Protein AF-A0A9P6RWZ0-F1 (afdb_monomer)

Sequence (173 aa):
MSHTHNDKNNHHRHNIRSRPPAPFVRKVEEDRGLLEALTVGLTNSTYDCMVCWDVIRPSHKIWNCQVCWAAFHIGCLSTWAIKSSEETSTQTSGWRCPGCQNTQVSLPSEYRCFCGKASNPDYNRYFTPHSCGELCGRKRECPHPSLVIRAHAHPVEVSGRFNIVTAGAILSS

Nearest PDB structures (foldseek):
  7zw0-assembly1_sh  TM=8.252E-01  e=9.290E-09  Saccharomyces cerevisiae W303
  6mlc-assembly1_B  TM=7.221E-01  e=1.670E-01  Homo sapiens

Radius of gyration: 24.63 Å; Cα contacts (8 Å, |Δi|>4): 204; chains: 1; bounding box: 69×79×39 Å

Secondary structure (DSSP, 8-state):
------------------PPPPP----HHHHHHHHHHHHHHHHTT--B-TTT--B--TTS-EEE-TTT--EEEHHHHHHHHHHHHHH--S----EE-TTT--EESS-----B-TTSSSBSPPP-TTS-TT---SBP-PPPSSSS-----BSS--PPP----------------

Mean predicted aligned error: 16.08 Å

Foldseek 3Di:
DDDDDDDDDDDPDDPPPPDDPDPPPDDPVVLVVLLVCLQCCALVQNQAAPQPRHTDHLPAQWDADLARRDIHGLVSQLVQWVVQQVVPPDPPQFGADPPPGDTDNDRRDWRAALLNPDTPADDDSVGRRSHNQAFRPPDAPDPDPDPGDGDRNDRHDDPDDDDPPDDDDDDDD

Structure (mmCIF, N/CA/C/O b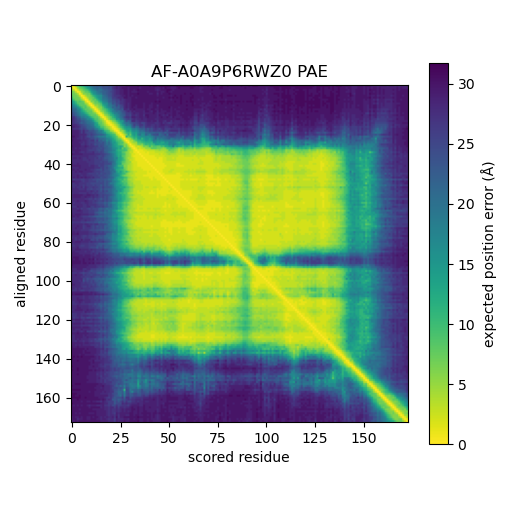ackbone):
data_AF-A0A9P6RWZ0-F1
#
_entry.id   AF-A0A9P6RWZ0-F1
#
loop_
_atom_site.group_PDB
_atom_site.id
_atom_site.type_symbol
_atom_site.label_atom_id
_atom_site.label_alt_id
_atom_site.label_comp_id
_atom_site.label_asym_id
_atom_site.label_entity_id
_atom_site.label_seq_id
_atom_site.pdbx_PDB_ins_code
_atom_site.Cartn_x
_atom_site.Cartn_y
_atom_site.Cartn_z
_atom_site.occupancy
_atom_site.B_iso_or_equiv
_atom_site.auth_seq_id
_atom_site.auth_comp_id
_atom_site.auth_asym_id
_atom_site.auth_atom_id
_atom_site.pdbx_PDB_model_num
ATOM 1 N N . MET A 1 1 ? -47.329 62.684 13.031 1.00 41.22 1 MET A N 1
ATOM 2 C CA . MET A 1 1 ? -46.855 62.419 11.657 1.00 41.22 1 MET A CA 1
ATOM 3 C C . MET A 1 1 ? -46.218 61.036 11.671 1.00 41.22 1 MET A C 1
ATOM 5 O O . MET A 1 1 ? -45.077 60.912 12.073 1.00 41.22 1 MET A O 1
ATOM 9 N N . SER A 1 2 ? -47.029 59.982 11.696 1.00 36.53 2 SER A N 1
ATOM 10 C CA . SER A 1 2 ? -47.632 59.310 10.528 1.00 36.53 2 SER A CA 1
ATOM 11 C C . SER A 1 2 ? -46.676 58.272 9.938 1.00 36.53 2 S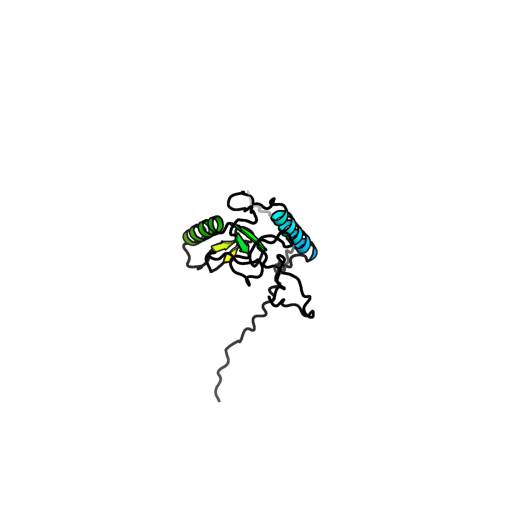ER A C 1
ATOM 13 O O . SER A 1 2 ? -45.615 58.610 9.429 1.00 36.53 2 SER A O 1
ATOM 15 N N . HIS A 1 3 ? -47.103 57.016 10.068 1.00 41.72 3 HIS A N 1
ATOM 16 C CA . HIS A 1 3 ? -46.541 55.782 9.527 1.00 41.72 3 HIS A CA 1
ATOM 17 C C . HIS A 1 3 ? -46.138 55.873 8.050 1.00 41.72 3 HIS A C 1
ATOM 19 O O . HIS A 1 3 ? -46.831 56.542 7.295 1.00 41.72 3 HIS A O 1
ATOM 25 N N . THR A 1 4 ? -45.151 55.065 7.639 1.00 41.34 4 THR A N 1
ATOM 26 C CA . THR A 1 4 ? -45.368 53.970 6.666 1.00 41.34 4 THR A CA 1
ATOM 27 C C . THR A 1 4 ? -44.162 53.027 6.611 1.00 41.34 4 THR A C 1
ATOM 29 O O . THR A 1 4 ? -43.051 53.442 6.291 1.00 41.34 4 THR A O 1
ATOM 32 N N . HIS A 1 5 ? -44.420 51.743 6.875 1.00 47.75 5 HIS A N 1
ATOM 33 C CA . HIS A 1 5 ? -43.673 50.621 6.306 1.00 47.75 5 HIS A CA 1
ATOM 34 C C . HIS A 1 5 ? -43.702 50.695 4.776 1.00 47.75 5 HIS A C 1
ATOM 36 O O . HIS A 1 5 ? -44.745 51.041 4.222 1.00 47.75 5 HIS A O 1
ATOM 42 N N . ASN A 1 6 ? -42.633 50.258 4.104 1.00 38.38 6 ASN A N 1
ATOM 43 C CA . ASN A 1 6 ? -42.817 49.357 2.969 1.00 38.38 6 ASN A CA 1
ATOM 44 C C . ASN A 1 6 ? -41.537 48.576 2.650 1.00 38.38 6 ASN A C 1
ATOM 46 O O . ASN A 1 6 ? -40.516 49.134 2.245 1.00 38.38 6 ASN A O 1
ATOM 50 N N . ASP A 1 7 ? -41.665 47.269 2.832 1.00 46.94 7 ASP A N 1
ATOM 51 C CA . ASP A 1 7 ? -40.943 46.189 2.180 1.00 46.94 7 ASP A CA 1
ATOM 52 C C . ASP A 1 7 ? -40.703 46.448 0.692 1.00 46.94 7 ASP A C 1
ATOM 54 O O . ASP A 1 7 ? -41.595 46.984 0.045 1.00 46.94 7 ASP A O 1
ATOM 58 N N . LYS A 1 8 ? -39.576 45.960 0.141 1.00 43.69 8 LYS A N 1
ATOM 59 C CA . LYS A 1 8 ? -39.555 45.012 -1.001 1.00 43.69 8 LYS A CA 1
ATOM 60 C C . LYS A 1 8 ? -38.263 44.199 -0.974 1.00 43.69 8 LYS A C 1
ATOM 62 O O . LYS A 1 8 ? -37.285 44.494 -1.655 1.00 43.69 8 LYS A O 1
ATOM 67 N N . ASN A 1 9 ? -38.300 43.145 -0.170 1.00 40.28 9 ASN A N 1
ATOM 68 C CA . ASN A 1 9 ? -37.380 42.028 -0.257 1.00 40.28 9 ASN A CA 1
ATOM 69 C C . ASN A 1 9 ? -37.652 41.264 -1.568 1.00 40.28 9 ASN A C 1
ATOM 71 O O . ASN A 1 9 ? -38.740 40.717 -1.738 1.00 40.28 9 ASN A O 1
ATOM 75 N N . ASN A 1 10 ? -36.698 41.240 -2.501 1.00 44.41 10 ASN A N 1
ATOM 76 C CA . ASN A 1 10 ? -36.796 40.438 -3.722 1.00 44.41 10 ASN A CA 1
ATOM 77 C C . ASN A 1 10 ? -35.702 39.366 -3.726 1.00 44.41 10 ASN A C 1
ATOM 79 O O . ASN A 1 10 ? -34.706 39.454 -4.443 1.00 44.41 10 ASN A O 1
ATOM 83 N N . HIS A 1 11 ? -35.878 38.346 -2.889 1.00 47.88 11 HIS A N 1
ATOM 84 C CA . HIS A 1 11 ? -35.108 37.115 -3.001 1.00 47.88 11 HIS A CA 1
ATOM 85 C C . HIS A 1 11 ? -35.669 36.281 -4.155 1.00 47.88 11 HIS A C 1
ATOM 87 O O . HIS A 1 11 ? -36.690 35.603 -4.023 1.00 47.88 11 HIS A O 1
ATOM 93 N N . HIS A 1 12 ? -34.975 36.304 -5.294 1.00 45.25 12 HIS A N 1
ATOM 94 C CA . HIS A 1 12 ? -35.159 35.308 -6.342 1.00 45.25 12 HIS A CA 1
ATOM 95 C C . HIS A 1 12 ? -34.814 33.919 -5.794 1.00 45.25 12 HIS A C 1
ATOM 97 O O . HIS A 1 12 ? -33.658 33.517 -5.667 1.00 45.25 12 HIS A O 1
ATOM 103 N N . ARG A 1 13 ? -35.867 33.189 -5.428 1.00 41.94 13 ARG A N 1
ATOM 104 C CA . ARG A 1 13 ? -35.830 31.815 -4.940 1.00 41.94 13 ARG A CA 1
ATOM 105 C C . ARG A 1 13 ? -35.484 30.880 -6.100 1.00 41.94 13 ARG A C 1
ATOM 107 O O . ARG A 1 13 ? -36.371 30.356 -6.770 1.00 41.94 13 ARG A O 1
ATOM 114 N N . HIS A 1 14 ? -34.192 30.657 -6.334 1.00 49.00 14 HIS A N 1
ATOM 115 C CA . HIS A 1 14 ? -33.757 29.536 -7.159 1.00 49.00 14 HIS A CA 1
ATOM 116 C C . HIS A 1 14 ? -34.149 28.232 -6.461 1.00 49.00 14 HIS A C 1
ATOM 118 O O . HIS A 1 14 ? -33.744 27.940 -5.337 1.00 49.00 14 HIS A O 1
ATOM 124 N N . ASN A 1 15 ? -35.006 27.472 -7.136 1.00 52.47 15 ASN A N 1
ATOM 125 C CA . ASN A 1 15 ? -35.505 26.175 -6.710 1.00 52.47 15 ASN A CA 1
ATOM 126 C C . ASN A 1 15 ? -34.361 25.148 -6.768 1.00 52.47 15 ASN A C 1
ATOM 128 O O . ASN A 1 15 ? -34.197 24.444 -7.764 1.00 52.47 15 ASN A O 1
ATOM 132 N N . ILE A 1 16 ? -33.542 25.093 -5.714 1.00 52.97 16 ILE A N 1
ATOM 133 C CA . ILE A 1 16 ? -32.554 24.034 -5.499 1.00 52.97 16 ILE A CA 1
ATOM 134 C C . ILE A 1 16 ? -33.350 22.767 -5.165 1.00 52.97 16 ILE A C 1
ATOM 136 O O . ILE A 1 16 ? -33.623 22.462 -4.006 1.00 52.97 16 ILE A O 1
ATOM 140 N N . ARG A 1 17 ? -33.768 22.029 -6.197 1.00 50.38 17 ARG A N 1
ATOM 141 C CA . ARG A 1 17 ? -34.128 20.620 -6.025 1.00 50.38 17 ARG A CA 1
ATOM 142 C C . ARG A 1 17 ? -32.850 19.919 -5.579 1.00 50.38 17 ARG A C 1
ATOM 144 O O . ARG A 1 17 ? -31.930 19.754 -6.378 1.00 50.38 17 ARG A O 1
ATOM 151 N N . SER A 1 18 ? -32.775 19.579 -4.297 1.00 48.72 18 SER A N 1
ATOM 152 C CA . SER A 1 18 ? -31.697 18.806 -3.690 1.00 48.72 18 SER A CA 1
ATOM 153 C C . SER A 1 18 ? -31.600 17.463 -4.407 1.00 48.72 18 SER A C 1
ATOM 155 O O . SER A 1 18 ? -32.335 16.517 -4.132 1.00 48.72 18 SER A O 1
ATOM 157 N N . ARG A 1 19 ? -30.706 17.411 -5.396 1.00 46.31 19 ARG A N 1
ATOM 158 C CA . ARG A 1 19 ? -30.307 16.175 -6.056 1.00 46.31 19 ARG A CA 1
ATOM 159 C C . ARG A 1 19 ? -29.741 15.259 -4.963 1.00 46.31 19 ARG A C 1
ATOM 161 O O . ARG A 1 19 ? -28.861 15.713 -4.229 1.00 46.31 19 ARG A O 1
ATOM 168 N N . PRO A 1 20 ? -30.227 14.015 -4.817 1.00 51.25 20 PRO A N 1
ATOM 169 C CA . PRO A 1 20 ? -29.604 13.074 -3.897 1.00 51.25 20 PRO A CA 1
ATOM 170 C C . PRO A 1 20 ? -28.122 12.925 -4.277 1.00 51.25 20 PRO A C 1
ATOM 172 O O . PRO A 1 20 ? -27.806 12.980 -5.473 1.00 51.25 20 PRO A O 1
ATOM 175 N N . PRO A 1 21 ? -27.205 12.797 -3.299 1.00 42.31 21 PRO A N 1
ATOM 176 C CA . PRO A 1 21 ? -25.785 12.678 -3.588 1.00 42.31 21 PRO A CA 1
ATOM 177 C C . PRO A 1 21 ? -25.602 11.469 -4.501 1.00 42.31 21 PRO A C 1
ATOM 179 O O . PRO A 1 21 ? -26.001 10.355 -4.160 1.00 42.31 21 PRO A O 1
ATOM 182 N N . ALA A 1 22 ? -25.075 11.708 -5.703 1.00 47.16 22 ALA A N 1
ATOM 183 C CA . ALA A 1 22 ? -24.757 10.621 -6.610 1.00 47.16 22 ALA A CA 1
ATOM 184 C C . ALA A 1 22 ? -23.800 9.665 -5.873 1.00 47.16 22 ALA A C 1
ATOM 186 O O . ALA A 1 22 ? -22.884 10.150 -5.200 1.00 47.16 22 ALA A O 1
ATOM 187 N N . PRO A 1 23 ? -23.988 8.337 -5.974 1.00 48.66 23 PRO A N 1
ATOM 188 C CA . PRO A 1 23 ? -22.990 7.392 -5.495 1.00 48.66 23 PRO A CA 1
ATOM 189 C C . PRO A 1 23 ? -21.640 7.784 -6.095 1.00 48.66 23 PRO A C 1
ATOM 191 O O . PRO A 1 23 ? -21.586 8.189 -7.258 1.00 48.66 23 PRO A O 1
ATOM 194 N N . PHE A 1 24 ? -20.569 7.706 -5.308 1.00 49.19 24 PHE A N 1
ATOM 195 C CA . PHE A 1 24 ? -19.207 8.007 -5.745 1.00 49.19 24 PHE A CA 1
ATOM 196 C C . PHE A 1 24 ? -18.748 6.952 -6.766 1.00 49.19 24 PHE A C 1
ATOM 198 O O . PHE A 1 24 ? -17.991 6.036 -6.453 1.00 49.19 24 PHE A O 1
ATOM 205 N N . VAL A 1 25 ? -19.275 7.034 -7.986 1.00 48.09 25 VAL A N 1
ATOM 206 C CA . VAL A 1 25 ? -18.834 6.245 -9.131 1.00 48.09 25 VAL A CA 1
ATOM 207 C C . VAL A 1 25 ? -17.556 6.917 -9.615 1.00 48.09 25 VAL A C 1
ATOM 209 O O . VAL A 1 25 ? -17.607 7.916 -10.334 1.00 48.09 25 VAL A O 1
ATOM 212 N N . ARG A 1 26 ? -16.404 6.419 -9.152 1.00 54.53 26 ARG A N 1
ATOM 213 C CA . ARG A 1 26 ? -15.110 6.793 -9.734 1.00 54.53 26 ARG A CA 1
ATOM 214 C C . ARG A 1 26 ? -15.120 6.401 -11.209 1.00 54.53 26 ARG A C 1
ATOM 216 O O . ARG A 1 26 ? -15.621 5.333 -11.563 1.00 54.53 26 ARG A O 1
ATOM 223 N N . LYS A 1 27 ? -14.642 7.290 -12.079 1.00 44.53 27 LYS A N 1
ATOM 224 C CA . LYS A 1 27 ? -14.591 7.021 -13.518 1.00 44.53 27 LYS A CA 1
ATOM 225 C C . LYS A 1 27 ? -13.514 5.972 -13.794 1.00 44.53 27 LYS A C 1
ATOM 227 O O . LYS A 1 27 ? -12.380 6.107 -13.349 1.00 44.53 27 LYS A O 1
ATOM 232 N N . VAL A 1 28 ? -13.867 4.964 -14.587 1.00 51.03 28 VAL A N 1
ATOM 233 C CA . VAL A 1 28 ? -13.015 3.810 -14.933 1.00 51.03 28 VAL A CA 1
ATOM 234 C C . VAL A 1 28 ? -11.677 4.223 -15.574 1.00 51.03 28 VAL A C 1
ATOM 236 O O . VAL A 1 28 ? -10.667 3.547 -15.389 1.00 51.03 28 VAL A O 1
ATOM 239 N N . GLU A 1 29 ? -11.628 5.346 -16.296 1.00 51.38 29 GLU A N 1
ATOM 240 C CA . GLU A 1 29 ? -10.391 5.845 -16.916 1.00 51.38 29 GLU A CA 1
ATOM 241 C C . GLU A 1 29 ? -9.397 6.460 -15.914 1.00 51.38 29 GLU A C 1
ATOM 243 O O . GLU A 1 29 ? -8.187 6.352 -16.121 1.00 51.38 29 GLU A O 1
ATOM 248 N N . GLU A 1 30 ? -9.875 7.048 -14.812 1.00 56.72 30 GLU A N 1
ATOM 249 C CA . GLU A 1 30 ? -9.025 7.656 -13.772 1.00 56.72 30 GLU A CA 1
ATOM 250 C C . GLU A 1 30 ? -8.318 6.581 -12.928 1.00 56.72 30 GLU A C 1
ATOM 252 O O . GLU A 1 30 ? -7.140 6.720 -12.587 1.00 56.72 30 GLU A O 1
ATOM 257 N N . ASP A 1 31 ? -8.991 5.455 -12.675 1.00 57.16 31 ASP A N 1
ATOM 258 C CA . ASP A 1 31 ? -8.440 4.336 -11.900 1.00 57.16 31 ASP A CA 1
ATOM 259 C C . ASP A 1 31 ? -7.285 3.620 -12.628 1.00 57.16 31 ASP A C 1
ATOM 261 O O . ASP A 1 31 ? -6.353 3.122 -11.987 1.00 57.16 31 ASP A O 1
ATOM 265 N N . ARG A 1 32 ? -7.295 3.603 -13.972 1.00 65.00 32 ARG A N 1
ATOM 266 C CA . ARG A 1 32 ? -6.199 3.033 -14.779 1.00 65.00 32 ARG A CA 1
ATOM 267 C C . ARG A 1 32 ? -4.918 3.858 -14.643 1.00 65.00 32 ARG A C 1
ATOM 269 O O . ARG A 1 32 ? -3.842 3.281 -14.495 1.00 65.00 32 ARG A O 1
ATOM 276 N N . GLY A 1 33 ? -5.046 5.186 -14.629 1.00 77.31 33 GLY A N 1
ATOM 277 C CA . GLY A 1 33 ? -3.920 6.096 -14.411 1.00 77.31 33 GLY A CA 1
ATOM 278 C C . GLY A 1 33 ? -3.349 5.988 -12.998 1.00 77.31 33 GLY A C 1
ATOM 279 O O . GLY A 1 33 ? -2.132 5.953 -12.824 1.00 77.31 33 GLY A O 1
ATOM 280 N N . LEU A 1 34 ? -4.216 5.849 -11.989 1.00 77.38 34 LEU A N 1
ATOM 281 C CA . LEU A 1 34 ? -3.786 5.665 -10.601 1.00 77.38 34 LEU A CA 1
ATOM 282 C C . LEU A 1 34 ? -2.975 4.374 -10.416 1.00 77.38 34 LEU A C 1
ATOM 284 O O . LEU A 1 34 ? -1.943 4.372 -9.740 1.00 77.38 34 LEU A O 1
ATOM 288 N N . LEU A 1 35 ? -3.428 3.277 -11.023 1.00 77.62 35 LEU A N 1
ATOM 289 C CA . LEU A 1 35 ? -2.726 2.001 -10.942 1.00 77.62 35 LEU A CA 1
ATOM 290 C C . LEU A 1 35 ? -1.360 2.045 -11.639 1.00 77.62 35 LEU A C 1
ATOM 292 O O . LEU A 1 35 ? -0.365 1.534 -11.112 1.00 77.62 35 LEU A O 1
ATOM 296 N N . GLU A 1 36 ? -1.313 2.634 -12.829 1.00 83.38 36 GLU A N 1
ATOM 297 C CA . GLU A 1 36 ? -0.069 2.792 -13.572 1.00 83.38 36 GLU A CA 1
ATOM 298 C C . GLU A 1 36 ? 0.933 3.633 -12.774 1.00 83.38 36 GLU A C 1
ATOM 300 O O . GLU A 1 36 ? 2.067 3.198 -12.575 1.00 83.38 36 GLU A O 1
ATOM 305 N N . ALA A 1 37 ? 0.488 4.752 -12.195 1.00 86.50 37 ALA A N 1
ATOM 306 C CA . ALA A 1 37 ? 1.317 5.600 -11.342 1.00 86.50 37 ALA A CA 1
ATOM 307 C C . ALA A 1 37 ? 1.862 4.853 -10.113 1.00 86.50 37 ALA A C 1
ATOM 309 O O . ALA A 1 37 ? 3.051 4.954 -9.809 1.00 86.50 37 ALA A O 1
ATOM 310 N N . LEU A 1 38 ? 1.029 4.059 -9.430 1.00 88.56 38 LEU A N 1
ATOM 311 C CA . LEU A 1 38 ? 1.468 3.239 -8.297 1.00 88.56 38 LEU A CA 1
ATOM 312 C C . LEU A 1 38 ? 2.505 2.194 -8.731 1.00 88.56 38 LEU A C 1
ATOM 314 O O . LEU A 1 38 ? 3.539 2.028 -8.087 1.00 88.56 38 LEU A O 1
ATOM 318 N N . THR A 1 39 ? 2.240 1.496 -9.835 1.00 88.44 39 THR A N 1
ATOM 319 C CA . THR A 1 39 ? 3.103 0.419 -10.335 1.00 88.44 39 THR A CA 1
ATOM 320 C C . THR A 1 39 ? 4.460 0.953 -10.773 1.00 88.44 39 THR A C 1
ATOM 322 O O . THR A 1 39 ? 5.494 0.424 -10.357 1.00 88.44 39 THR A O 1
ATOM 325 N N . VAL A 1 40 ? 4.462 2.010 -11.587 1.00 89.94 40 VAL A N 1
ATOM 326 C CA . VAL A 1 40 ? 5.677 2.680 -12.062 1.00 89.94 40 VAL A CA 1
ATOM 327 C C . VAL A 1 40 ? 6.428 3.288 -10.884 1.00 89.94 40 VAL A C 1
ATOM 329 O O . VAL A 1 40 ? 7.632 3.074 -10.764 1.00 89.94 40 VAL A O 1
ATOM 332 N N . GLY A 1 41 ? 5.725 3.964 -9.973 1.00 92.06 41 GLY A N 1
ATOM 333 C CA . GLY A 1 41 ? 6.331 4.598 -8.808 1.00 92.06 41 GLY A CA 1
ATOM 334 C C . GLY A 1 41 ? 7.033 3.604 -7.885 1.00 92.06 41 GLY A C 1
ATOM 335 O O . GLY A 1 41 ? 8.169 3.835 -7.479 1.00 92.06 41 GLY A O 1
ATOM 336 N N . LEU A 1 42 ? 6.408 2.464 -7.588 1.00 92.81 42 LEU A N 1
ATOM 337 C CA . LEU A 1 42 ? 7.037 1.428 -6.764 1.00 92.81 42 LEU A CA 1
ATOM 338 C C . LEU A 1 42 ? 8.208 0.760 -7.490 1.00 92.81 42 LEU A C 1
ATOM 340 O O . LEU A 1 42 ? 9.265 0.561 -6.895 1.00 92.81 42 LEU A O 1
ATOM 344 N N . THR A 1 43 ? 8.045 0.446 -8.777 1.00 91.25 43 THR A N 1
ATOM 345 C CA . THR A 1 43 ? 9.092 -0.209 -9.583 1.00 91.25 43 THR A CA 1
ATOM 346 C C . THR A 1 43 ? 10.333 0.673 -9.708 1.00 91.25 43 THR A C 1
ATOM 348 O O . THR A 1 43 ? 11.451 0.192 -9.536 1.00 91.25 43 THR A O 1
ATOM 351 N N . ASN A 1 44 ? 10.139 1.975 -9.917 1.00 93.00 44 ASN A N 1
ATOM 352 C CA . ASN A 1 44 ? 11.223 2.944 -10.055 1.00 93.00 44 ASN A CA 1
ATOM 353 C C . ASN A 1 44 ? 11.704 3.511 -8.712 1.00 93.00 44 ASN A C 1
ATOM 355 O O . ASN A 1 44 ? 12.628 4.318 -8.697 1.00 93.00 44 ASN A O 1
ATOM 359 N N . SER A 1 45 ? 11.112 3.090 -7.586 1.00 93.19 45 SER A N 1
ATOM 360 C CA . SER A 1 45 ? 11.396 3.649 -6.256 1.00 93.19 45 SER A CA 1
ATOM 361 C C . SER A 1 45 ? 11.243 5.179 -6.212 1.00 93.19 45 SER A C 1
ATOM 363 O O . SER A 1 45 ? 12.108 5.885 -5.703 1.00 93.19 45 SER A O 1
ATOM 365 N N . THR A 1 46 ? 10.141 5.688 -6.760 1.00 95.19 46 THR A N 1
ATOM 366 C CA . THR A 1 46 ? 9.737 7.106 -6.721 1.00 95.19 46 THR A CA 1
ATOM 367 C C . THR A 1 46 ? 8.384 7.304 -6.032 1.00 95.19 46 THR A C 1
ATOM 369 O O . THR A 1 46 ? 7.790 8.372 -6.133 1.00 95.19 46 THR A O 1
ATOM 372 N N . TYR A 1 47 ? 7.836 6.252 -5.418 1.00 95.56 47 TYR A N 1
ATOM 373 C CA . TYR A 1 47 ? 6.577 6.317 -4.686 1.00 95.56 47 TYR A CA 1
ATOM 374 C C . TYR A 1 47 ? 6.838 6.640 -3.215 1.00 95.56 47 TYR A C 1
ATOM 376 O O . TYR A 1 47 ? 7.512 5.868 -2.529 1.00 95.56 47 TYR A O 1
ATOM 384 N N . ASP A 1 48 ? 6.249 7.729 -2.728 1.00 96.19 48 ASP A N 1
ATOM 385 C CA . ASP A 1 48 ? 6.455 8.210 -1.364 1.00 96.19 48 ASP A CA 1
ATOM 386 C C . ASP A 1 48 ? 5.344 7.756 -0.417 1.00 96.19 48 ASP A C 1
ATOM 388 O O . ASP A 1 48 ? 4.147 7.799 -0.721 1.00 96.19 48 ASP A O 1
ATOM 392 N N . CYS A 1 49 ? 5.741 7.348 0.785 1.00 96.31 49 CYS A N 1
ATOM 393 C CA . CYS A 1 49 ? 4.810 7.116 1.877 1.00 96.31 49 CYS A CA 1
ATOM 394 C C . CYS A 1 49 ? 4.276 8.463 2.373 1.00 96.31 49 CYS A C 1
ATOM 396 O O . CYS A 1 49 ? 5.014 9.231 2.977 1.00 96.31 49 CYS A O 1
ATOM 398 N N . MET A 1 50 ? 2.980 8.737 2.213 1.00 94.50 50 MET A N 1
ATOM 399 C CA . MET A 1 50 ? 2.409 10.047 2.581 1.00 94.50 50 MET A CA 1
ATOM 400 C C . MET A 1 50 ? 2.448 10.377 4.086 1.00 94.50 50 MET A C 1
ATOM 402 O O . MET A 1 50 ? 2.102 11.483 4.484 1.00 94.50 50 MET A O 1
ATOM 406 N N . VAL A 1 51 ? 2.809 9.405 4.930 1.00 95.19 51 VAL A N 1
ATOM 407 C CA . VAL A 1 51 ? 2.919 9.596 6.382 1.00 95.19 51 VAL A CA 1
ATOM 408 C C . VAL A 1 51 ? 4.293 10.149 6.767 1.00 95.19 51 VAL A C 1
ATOM 410 O O . VAL A 1 51 ? 4.367 11.022 7.625 1.00 95.19 51 VAL A O 1
ATOM 413 N N . CYS A 1 52 ? 5.375 9.651 6.158 1.00 96.50 52 CYS A N 1
ATOM 414 C CA . CYS A 1 52 ? 6.745 10.081 6.472 1.00 96.50 52 CYS A CA 1
ATOM 415 C C . CYS A 1 52 ? 7.449 10.827 5.334 1.00 96.50 52 CYS A C 1
ATOM 417 O O . CYS A 1 52 ? 8.534 11.345 5.553 1.00 96.50 52 CYS A O 1
ATOM 419 N N . TRP A 1 53 ? 6.838 10.896 4.151 1.00 95.25 53 TRP A N 1
ATOM 420 C CA . TRP A 1 53 ? 7.398 11.481 2.928 1.00 95.25 53 TRP A CA 1
ATOM 421 C C . TRP A 1 53 ? 8.691 10.817 2.434 1.00 95.25 53 TRP A C 1
ATOM 423 O O . TRP A 1 53 ? 9.385 11.376 1.593 1.00 95.25 53 TRP A O 1
ATOM 433 N N . ASP A 1 54 ? 8.989 9.605 2.911 1.00 97.38 54 ASP A N 1
ATOM 434 C CA . ASP A 1 54 ? 10.098 8.795 2.413 1.00 97.38 54 ASP A CA 1
ATOM 435 C C . ASP A 1 54 ? 9.646 7.814 1.331 1.00 97.38 54 ASP A C 1
ATOM 437 O O . ASP A 1 54 ? 8.555 7.230 1.389 1.00 97.38 54 ASP A O 1
ATOM 441 N N . VAL A 1 55 ? 10.566 7.534 0.410 1.00 96.94 55 VAL A N 1
ATOM 442 C CA . VAL A 1 55 ? 10.390 6.554 -0.661 1.00 96.94 55 VAL A CA 1
ATOM 443 C C . VAL A 1 55 ? 10.129 5.150 -0.102 1.00 96.94 55 VAL A C 1
ATOM 445 O O . VAL A 1 55 ? 10.860 4.615 0.746 1.00 96.94 55 VAL A O 1
ATOM 448 N N . ILE A 1 56 ? 9.122 4.488 -0.659 1.00 96.31 56 ILE A N 1
ATOM 449 C CA . ILE A 1 56 ? 8.871 3.063 -0.465 1.00 96.31 56 ILE A CA 1
ATOM 450 C C . ILE A 1 56 ? 9.756 2.261 -1.422 1.00 96.31 56 ILE A C 1
ATOM 452 O O . ILE A 1 56 ? 9.615 2.330 -2.640 1.00 96.31 56 ILE A O 1
ATOM 456 N N . ARG A 1 57 ? 10.677 1.478 -0.854 1.00 95.50 57 ARG A N 1
ATOM 457 C CA . ARG A 1 57 ? 11.620 0.627 -1.587 1.00 95.50 57 ARG A CA 1
ATOM 458 C C . ARG A 1 57 ? 11.181 -0.838 -1.540 1.00 95.50 57 ARG A C 1
ATOM 460 O O . ARG A 1 57 ? 10.552 -1.234 -0.559 1.00 95.50 57 ARG A O 1
ATOM 467 N N . PRO A 1 58 ? 11.620 -1.681 -2.493 1.00 94.00 58 PRO A N 1
ATOM 468 C CA . PRO A 1 58 ? 11.300 -3.111 -2.493 1.00 94.00 58 PRO A CA 1
ATOM 469 C C . PRO A 1 58 ? 11.683 -3.868 -1.211 1.00 94.00 58 PRO A C 1
ATOM 471 O O . PRO A 1 58 ? 11.039 -4.853 -0.866 1.00 94.00 58 PRO A O 1
ATOM 474 N N . SER A 1 59 ? 12.712 -3.407 -0.492 1.00 93.62 59 SER A N 1
ATOM 475 C CA . SER A 1 59 ? 13.161 -3.991 0.779 1.00 93.62 59 SER A CA 1
ATOM 476 C C . SER A 1 59 ? 12.268 -3.645 1.975 1.00 93.62 59 SER A C 1
ATOM 478 O O . SER A 1 59 ? 12.385 -4.269 3.030 1.00 93.62 59 SER A O 1
ATOM 480 N N . HIS A 1 60 ? 11.395 -2.644 1.853 1.00 95.75 60 HIS A N 1
ATOM 481 C CA . HIS A 1 60 ? 10.544 -2.205 2.950 1.00 95.75 60 HIS A CA 1
ATOM 482 C C . HIS A 1 60 ? 9.337 -3.126 3.129 1.00 95.75 60 HIS A C 1
ATOM 484 O O . HIS A 1 60 ? 8.738 -3.618 2.173 1.00 95.75 60 HIS A O 1
ATOM 490 N N . LYS A 1 61 ? 8.923 -3.296 4.386 1.00 95.69 61 LYS A N 1
ATOM 491 C CA . LYS A 1 61 ? 7.631 -3.897 4.710 1.00 95.69 61 LYS A CA 1
ATOM 492 C C . LYS A 1 61 ? 6.549 -2.837 4.596 1.00 95.69 61 LYS A C 1
ATOM 494 O O . LYS A 1 61 ? 6.625 -1.798 5.261 1.00 95.69 61 LYS A O 1
ATOM 499 N N . ILE A 1 62 ? 5.538 -3.119 3.786 1.00 96.00 62 ILE A N 1
ATOM 500 C CA . ILE A 1 62 ? 4.458 -2.174 3.522 1.00 96.00 62 ILE A CA 1
ATOM 501 C C . ILE A 1 62 ? 3.103 -2.727 3.933 1.00 96.00 62 ILE A C 1
ATOM 503 O O . ILE A 1 62 ? 2.885 -3.935 3.996 1.00 96.00 62 ILE A O 1
ATOM 507 N N . TRP A 1 63 ? 2.173 -1.820 4.163 1.00 95.19 63 TRP A N 1
ATOM 508 C CA . TRP A 1 63 ? 0.754 -2.110 4.148 1.00 95.19 63 TRP A CA 1
ATOM 509 C C . TRP A 1 63 ? 0.121 -1.366 2.977 1.00 95.19 63 TRP A C 1
ATOM 511 O O . TRP A 1 63 ? 0.539 -0.255 2.653 1.00 95.19 63 TRP A O 1
ATOM 521 N N . ASN A 1 64 ? -0.892 -1.960 2.349 1.00 92.19 64 ASN A N 1
ATOM 522 C CA . ASN A 1 64 ? -1.660 -1.313 1.292 1.00 92.19 64 ASN A CA 1
ATOM 523 C C . ASN A 1 64 ? -3.155 -1.285 1.613 1.00 92.19 64 ASN A C 1
ATOM 525 O O . ASN A 1 64 ? -3.732 -2.232 2.159 1.00 92.19 64 ASN A O 1
ATOM 529 N N . CYS A 1 65 ? -3.795 -0.176 1.251 1.00 90.19 65 CYS A N 1
ATOM 530 C CA . CYS A 1 65 ? -5.226 -0.030 1.448 1.00 90.19 65 CYS A CA 1
ATOM 531 C C . CYS A 1 65 ? -5.993 -0.893 0.447 1.00 90.19 65 CYS A C 1
ATOM 533 O O . CYS A 1 65 ? -5.813 -0.748 -0.756 1.00 90.19 65 CYS A O 1
ATOM 535 N N . GLN A 1 66 ? -6.928 -1.718 0.921 1.00 85.12 66 GLN A N 1
ATOM 536 C CA . GLN A 1 66 ? -7.769 -2.527 0.025 1.00 85.12 66 GLN A CA 1
ATOM 537 C C . GLN A 1 66 ? -8.822 -1.696 -0.735 1.00 85.12 66 GLN A C 1
ATOM 539 O O . GLN A 1 66 ? -9.446 -2.203 -1.661 1.00 85.12 66 GLN A O 1
ATOM 544 N N . VAL A 1 67 ? -9.023 -0.429 -0.347 1.00 85.31 67 VAL A N 1
ATOM 545 C CA . VAL A 1 67 ? -9.998 0.482 -0.970 1.00 85.31 67 VAL A CA 1
ATOM 546 C C . VAL A 1 67 ? -9.339 1.396 -2.002 1.00 85.31 67 VAL A C 1
ATOM 548 O O . VAL A 1 67 ? -9.855 1.532 -3.106 1.00 85.31 67 VAL A O 1
ATOM 551 N N . CYS A 1 68 ? -8.213 2.035 -1.663 1.00 86.50 68 CYS A N 1
ATOM 552 C CA . CYS A 1 68 ? -7.539 2.994 -2.550 1.00 86.50 68 CYS A CA 1
ATOM 553 C C . CYS A 1 68 ? -6.151 2.569 -3.035 1.00 86.50 68 CYS A C 1
ATOM 555 O O . CYS A 1 68 ? -5.517 3.337 -3.749 1.00 86.50 68 CYS A O 1
ATOM 557 N N . TRP A 1 69 ? -5.661 1.389 -2.647 1.00 87.62 69 TRP A N 1
ATOM 558 C CA . TRP A 1 69 ? -4.377 0.813 -3.081 1.00 87.62 69 TRP A CA 1
ATOM 559 C C . TRP A 1 69 ? -3.118 1.573 -2.669 1.00 87.62 69 TRP A C 1
ATOM 561 O O . TRP A 1 69 ? -2.020 1.068 -2.890 1.00 87.62 69 TRP A O 1
ATOM 571 N N . ALA A 1 70 ? -3.257 2.723 -2.003 1.00 91.31 70 ALA A N 1
ATOM 572 C CA . ALA A 1 70 ? -2.135 3.466 -1.449 1.00 91.31 70 ALA A CA 1
ATOM 573 C C . ALA A 1 70 ? -1.292 2.576 -0.525 1.00 91.31 70 ALA A C 1
ATOM 575 O O . ALA A 1 70 ? -1.841 1.825 0.292 1.00 91.31 70 ALA A O 1
ATOM 576 N N . ALA A 1 71 ? 0.027 2.669 -0.680 1.00 94.12 71 ALA A N 1
ATOM 577 C CA . ALA A 1 71 ? 1.008 1.905 0.073 1.00 94.12 71 ALA A CA 1
ATOM 578 C C . ALA A 1 71 ? 1.668 2.786 1.140 1.00 94.12 71 ALA A C 1
ATOM 580 O O . ALA A 1 71 ? 1.950 3.958 0.912 1.00 94.12 71 ALA A O 1
ATOM 581 N N . PHE A 1 72 ? 1.936 2.211 2.306 1.00 96.06 72 PHE A N 1
ATOM 582 C CA . PHE A 1 72 ? 2.586 2.884 3.430 1.00 96.06 72 PHE A CA 1
ATOM 583 C C . PHE A 1 72 ? 3.586 1.936 4.071 1.00 96.06 72 PHE A C 1
ATOM 585 O O . PHE A 1 72 ? 3.357 0.725 4.081 1.00 96.06 72 PHE A O 1
ATOM 592 N N . HIS A 1 73 ? 4.661 2.446 4.673 1.00 97.00 73 HIS A N 1
ATOM 593 C CA . HIS A 1 73 ? 5.474 1.601 5.549 1.00 97.00 73 HIS A CA 1
ATOM 594 C C . HIS A 1 73 ? 4.624 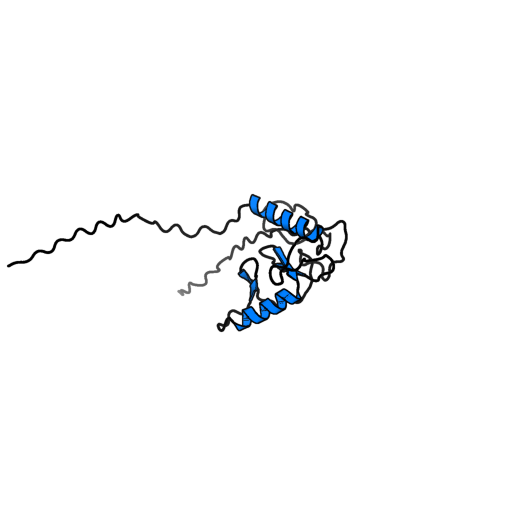1.122 6.724 1.00 97.00 73 HIS A C 1
ATOM 596 O O . HIS A 1 73 ? 3.869 1.902 7.313 1.00 97.00 73 HIS A O 1
ATOM 602 N N . ILE A 1 74 ? 4.782 -0.148 7.100 1.00 95.12 74 ILE A N 1
ATOM 603 C CA . ILE A 1 74 ? 4.021 -0.724 8.218 1.00 95.12 74 ILE A CA 1
ATOM 604 C C . ILE A 1 74 ? 4.213 0.094 9.497 1.00 95.12 74 ILE A C 1
ATOM 606 O O . ILE A 1 74 ? 3.233 0.439 10.143 1.00 95.12 74 ILE A O 1
ATOM 610 N N . GLY A 1 75 ? 5.449 0.478 9.836 1.00 95.38 75 GLY A N 1
ATOM 611 C CA . GLY A 1 75 ? 5.725 1.248 11.056 1.00 95.38 75 GLY A CA 1
ATOM 612 C C . GLY A 1 75 ? 5.021 2.610 11.093 1.00 95.38 75 GLY A C 1
ATOM 613 O O . GLY A 1 75 ? 4.429 2.980 12.111 1.00 95.38 75 GLY A O 1
ATOM 614 N N . CYS A 1 76 ? 5.028 3.329 9.967 1.00 95.88 76 CYS A N 1
ATOM 615 C CA . CYS A 1 76 ? 4.352 4.619 9.834 1.00 95.88 76 CYS A CA 1
ATOM 616 C C . CYS A 1 76 ? 2.847 4.468 10.041 1.00 95.88 76 CYS A C 1
ATOM 618 O O . CYS A 1 76 ? 2.236 5.215 10.807 1.00 95.88 76 CYS A O 1
ATOM 620 N N . LEU A 1 77 ? 2.257 3.466 9.391 1.00 94.81 77 LEU A N 1
ATOM 621 C CA . LEU A 1 77 ? 0.823 3.252 9.450 1.00 94.81 77 LEU A CA 1
ATOM 622 C C . LEU A 1 77 ? 0.357 2.718 10.808 1.00 94.81 77 LEU A C 1
ATOM 624 O O . LEU A 1 77 ? -0.703 3.121 11.272 1.00 94.81 77 LEU A O 1
ATOM 628 N N . SER A 1 78 ? 1.145 1.875 11.477 1.00 93.19 78 SER A N 1
ATOM 629 C CA . SER A 1 78 ? 0.853 1.426 12.845 1.00 93.19 78 SER A CA 1
ATOM 630 C C . SER A 1 78 ? 0.817 2.598 13.820 1.00 93.19 78 SER A C 1
ATOM 632 O O . SER A 1 78 ? -0.115 2.715 14.611 1.00 93.19 78 SER A O 1
ATOM 634 N N . THR A 1 79 ? 1.791 3.505 13.721 1.00 93.38 79 THR A N 1
ATOM 635 C CA . THR A 1 79 ? 1.852 4.705 14.571 1.00 93.38 79 THR A CA 1
ATOM 636 C C . THR A 1 79 ? 0.663 5.625 14.310 1.00 93.38 79 THR A C 1
ATOM 638 O O . THR A 1 79 ? 0.054 6.141 15.245 1.00 93.38 79 THR A O 1
ATOM 641 N N . TRP A 1 80 ? 0.313 5.807 13.035 1.00 93.06 80 TRP A N 1
ATOM 642 C CA . TRP A 1 80 ? -0.861 6.570 12.626 1.00 93.06 80 TRP A CA 1
ATOM 643 C C . TRP A 1 80 ? -2.156 5.972 13.183 1.00 93.06 80 TRP A C 1
ATOM 645 O O . TRP A 1 80 ? -2.968 6.684 13.768 1.00 93.06 80 TRP A O 1
ATOM 655 N N . ALA A 1 81 ? -2.338 4.662 13.014 1.00 91.25 81 ALA A N 1
ATOM 656 C CA . ALA A 1 81 ? -3.546 3.957 13.408 1.00 91.25 81 ALA A CA 1
ATOM 657 C C . ALA A 1 81 ? -3.814 4.066 14.916 1.00 91.25 81 ALA A C 1
ATOM 659 O O . ALA A 1 81 ? -4.942 4.357 15.307 1.00 91.25 81 ALA A O 1
ATOM 660 N N . ILE A 1 82 ? -2.773 3.904 15.741 1.00 89.44 82 ILE A N 1
ATOM 661 C CA . ILE A 1 82 ? -2.861 4.041 17.201 1.00 89.44 82 ILE A CA 1
ATOM 662 C C . ILE A 1 82 ? -3.301 5.463 17.574 1.00 89.44 82 ILE A C 1
ATOM 664 O O . ILE A 1 82 ? -4.356 5.634 18.184 1.00 89.44 82 ILE A O 1
ATOM 668 N N . LYS A 1 83 ? -2.578 6.488 17.103 1.00 88.88 83 LYS A N 1
ATOM 669 C CA . LYS A 1 83 ? -2.887 7.898 17.404 1.00 88.88 83 LYS A CA 1
ATOM 670 C C . LYS A 1 83 ? -4.291 8.307 16.951 1.00 88.88 83 LYS A C 1
ATOM 672 O O . LYS A 1 83 ? -5.025 8.942 17.698 1.00 88.88 83 LYS A O 1
ATOM 677 N N . SER A 1 84 ? -4.687 7.898 15.744 1.00 86.12 84 SER A N 1
ATOM 678 C CA . SER A 1 84 ? -6.013 8.199 15.190 1.00 86.12 84 SER A CA 1
ATOM 679 C C . SER A 1 84 ? -7.146 7.534 15.979 1.00 86.12 84 SER A C 1
ATOM 681 O O . SER A 1 84 ? -8.251 8.076 16.011 1.00 86.12 84 SER A O 1
ATOM 683 N N . SER A 1 85 ? -6.897 6.366 16.578 1.00 82.94 85 SER A N 1
ATOM 684 C CA . SER A 1 85 ? -7.896 5.661 17.387 1.00 82.94 85 SER A CA 1
ATOM 685 C C . SER A 1 85 ? -8.064 6.258 18.787 1.00 82.94 85 SER A C 1
ATOM 687 O O . SER A 1 85 ? -9.176 6.272 19.301 1.00 82.94 85 SER A O 1
ATOM 689 N N . GLU A 1 86 ? -6.996 6.804 19.375 1.00 78.81 86 GLU A N 1
ATOM 690 C CA . GLU A 1 86 ? -7.027 7.459 20.692 1.00 78.81 86 GLU A CA 1
ATOM 691 C C . GLU A 1 86 ? -7.761 8.807 20.661 1.00 78.81 86 GLU A C 1
ATOM 693 O O . GLU A 1 86 ? -8.466 9.155 21.604 1.00 78.81 86 GLU A O 1
ATOM 698 N N . GLU A 1 87 ? -7.632 9.558 19.564 1.00 69.75 87 GLU A N 1
ATOM 699 C CA . GLU A 1 87 ? -8.259 10.877 19.399 1.00 69.75 87 GLU A CA 1
ATOM 700 C C . GLU A 1 87 ? -9.789 10.798 19.231 1.00 69.75 87 GLU A C 1
ATOM 702 O O . GLU A 1 87 ? -10.516 11.753 19.510 1.00 69.75 87 GLU A O 1
ATOM 707 N N . THR A 1 88 ? -10.311 9.641 18.815 1.00 63.41 88 THR A N 1
ATOM 708 C CA . THR A 1 88 ? -11.753 9.425 18.666 1.00 63.41 88 THR A CA 1
ATOM 709 C C . THR A 1 88 ? -12.324 8.898 19.987 1.00 63.41 88 THR A C 1
ATOM 711 O O . THR A 1 88 ? -12.513 7.701 20.166 1.00 63.41 88 THR A O 1
ATOM 714 N N . SER A 1 89 ? -12.643 9.800 20.923 1.00 55.91 89 SER A N 1
ATOM 715 C CA . SER A 1 89 ? -13.220 9.486 22.251 1.00 55.91 89 SER A CA 1
ATOM 716 C C . SER A 1 89 ? -14.615 8.834 22.218 1.00 55.91 89 SER A C 1
ATOM 718 O O . SER A 1 89 ? -15.219 8.577 23.260 1.00 55.91 89 SER A O 1
ATOM 720 N N . THR A 1 90 ? -15.164 8.591 21.029 1.00 54.78 90 THR A N 1
ATOM 721 C CA . THR A 1 90 ? -16.383 7.815 20.807 1.00 54.78 90 THR A CA 1
ATOM 722 C C . THR A 1 90 ? -15.978 6.444 20.285 1.00 54.78 90 THR A C 1
ATOM 724 O O . THR A 1 90 ? -15.113 6.342 19.429 1.00 54.78 90 THR A O 1
ATOM 727 N N . GLN A 1 91 ? -16.593 5.384 20.804 1.00 50.72 91 GLN A N 1
ATOM 728 C CA . GLN A 1 91 ? -16.282 3.958 20.600 1.00 50.72 91 GLN A CA 1
ATOM 729 C C . GLN A 1 91 ? -16.449 3.448 19.145 1.00 50.72 91 GLN A C 1
ATOM 731 O O . GLN A 1 91 ? -16.940 2.347 18.906 1.00 50.72 91 GLN A O 1
ATOM 736 N N . THR A 1 92 ? -16.058 4.230 18.143 1.00 54.88 92 THR A N 1
ATOM 737 C CA . THR A 1 92 ? -15.935 3.795 16.757 1.00 54.88 92 THR A CA 1
ATOM 738 C C . THR A 1 92 ? -14.628 3.013 16.671 1.00 54.88 92 THR A C 1
ATOM 740 O O . THR A 1 92 ? -13.555 3.593 16.577 1.00 54.88 92 THR A O 1
ATOM 743 N N . SER A 1 93 ? -14.719 1.690 16.785 1.00 69.88 93 SER A N 1
ATOM 744 C CA . SER A 1 93 ? -13.618 0.731 16.963 1.00 69.88 93 SER A CA 1
ATOM 745 C C . SER A 1 93 ? -12.666 0.594 15.754 1.00 69.88 93 SER A C 1
ATOM 747 O O . SER A 1 93 ? -12.471 -0.509 15.239 1.00 69.88 93 SER A O 1
ATOM 749 N N . GLY A 1 94 ? -12.109 1.689 15.237 1.00 83.69 94 GLY A N 1
ATOM 750 C CA . GLY A 1 94 ? -11.221 1.667 14.077 1.00 83.69 94 GLY 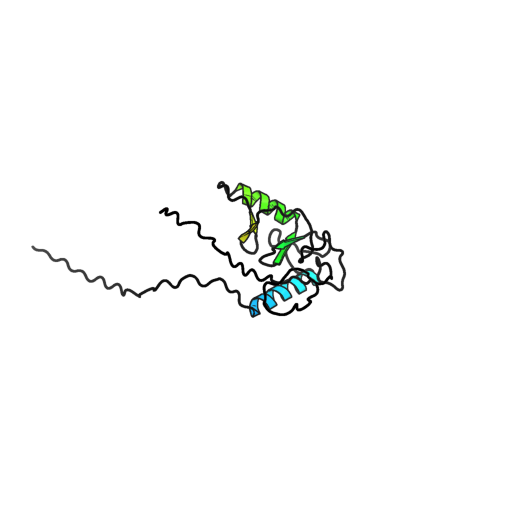A CA 1
ATOM 751 C C . GLY A 1 94 ? -10.507 2.991 13.805 1.00 83.69 94 GLY A C 1
ATOM 752 O O . GLY A 1 94 ? -10.834 4.027 14.372 1.00 83.69 94 GLY A O 1
ATOM 753 N N . TRP A 1 95 ? -9.536 2.953 12.897 1.00 90.25 95 TRP A N 1
ATOM 754 C CA . TRP A 1 95 ? -8.723 4.097 12.468 1.00 90.25 95 TRP A CA 1
ATOM 755 C C . TRP A 1 95 ? -8.991 4.435 10.998 1.00 90.25 95 TRP A C 1
ATOM 757 O O . TRP A 1 95 ? -9.551 3.633 10.250 1.00 90.25 95 TRP A O 1
ATOM 767 N N . ARG A 1 96 ? -8.620 5.635 10.547 1.00 91.88 96 ARG A N 1
ATOM 768 C CA . ARG A 1 96 ? -8.909 6.104 9.180 1.00 91.88 96 ARG A CA 1
ATOM 769 C C . ARG A 1 96 ? -7.668 6.018 8.295 1.00 91.88 96 ARG A C 1
ATOM 771 O O . ARG A 1 96 ? -6.592 6.461 8.687 1.00 91.88 96 ARG A O 1
ATOM 778 N N . CYS A 1 97 ? -7.812 5.474 7.084 1.00 92.06 97 CYS A N 1
ATOM 779 C CA . CYS A 1 97 ? -6.715 5.419 6.113 1.00 92.06 97 CYS A CA 1
ATOM 780 C C . CYS A 1 97 ? -6.251 6.837 5.705 1.00 92.06 97 CYS A C 1
ATOM 782 O O . CYS A 1 97 ? -7.099 7.607 5.254 1.00 92.06 97 CYS A O 1
ATOM 784 N N . PRO A 1 98 ? -4.943 7.166 5.746 1.00 93.56 98 PRO A N 1
ATOM 785 C CA . PRO A 1 98 ? -4.435 8.476 5.318 1.00 93.56 98 PRO A CA 1
ATOM 786 C C . PRO A 1 98 ? -4.791 8.847 3.870 1.00 93.56 98 PRO A C 1
ATOM 788 O O . PR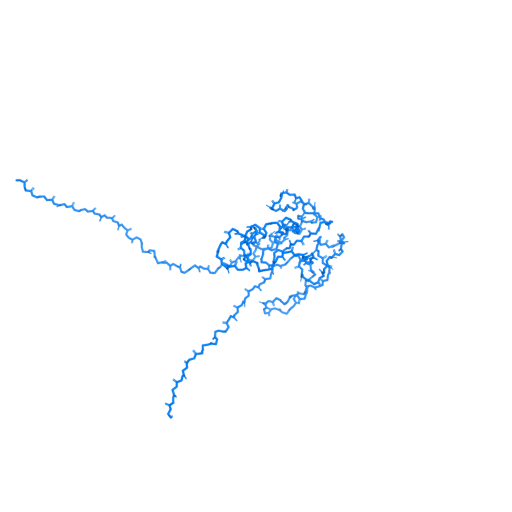O A 1 98 ? -5.047 10.007 3.570 1.00 93.56 98 PRO A O 1
ATOM 791 N N . GLY A 1 99 ? -4.850 7.857 2.971 1.00 90.75 9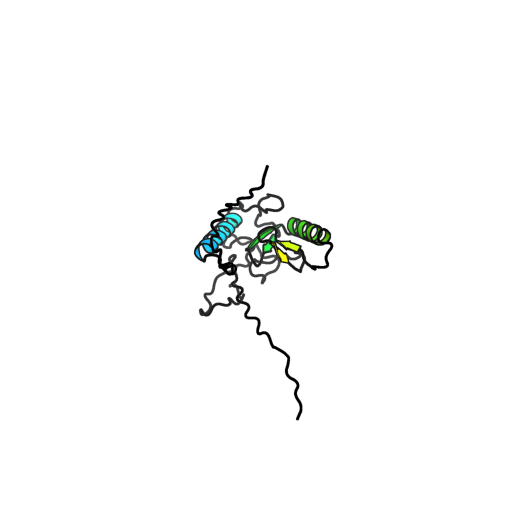9 GLY A N 1
ATOM 792 C CA . GLY A 1 99 ? -5.079 8.100 1.545 1.00 90.75 99 GLY A CA 1
ATOM 793 C C . GLY A 1 99 ? -6.546 8.266 1.139 1.00 90.75 99 GLY A C 1
ATOM 794 O O . GLY A 1 99 ? -6.833 8.981 0.189 1.00 90.75 99 GLY A O 1
ATOM 795 N N . CYS A 1 100 ? -7.488 7.592 1.808 1.00 90.38 100 CYS A N 1
ATOM 796 C CA . CYS A 1 100 ? -8.905 7.606 1.400 1.00 90.38 100 CYS A CA 1
ATOM 797 C C . CYS A 1 100 ? -9.912 7.787 2.533 1.00 90.38 100 CYS A C 1
ATOM 799 O O . CYS A 1 100 ? -11.113 7.748 2.284 1.00 90.38 100 CYS A O 1
ATOM 801 N N . GLN A 1 101 ? -9.445 7.922 3.774 1.00 92.00 101 GLN A N 1
ATOM 802 C CA . GLN A 1 101 ? -10.269 8.070 4.976 1.00 92.00 101 GLN A CA 1
ATOM 803 C C . GLN A 1 101 ? -11.273 6.926 5.226 1.00 92.00 101 GLN A C 1
ATOM 805 O O . GLN A 1 101 ? -12.143 7.027 6.094 1.00 92.00 101 GLN A O 1
ATOM 810 N N . ASN A 1 102 ? -11.149 5.793 4.527 1.00 88.94 102 ASN A N 1
ATOM 811 C CA . ASN A 1 102 ? -11.944 4.609 4.834 1.00 88.94 102 ASN A CA 1
ATOM 812 C C . ASN A 1 102 ? -11.568 4.066 6.220 1.00 88.94 102 ASN A C 1
ATOM 814 O O . ASN A 1 102 ? -10.376 3.919 6.514 1.00 88.94 102 ASN A O 1
ATOM 818 N N . THR A 1 103 ? -12.570 3.740 7.039 1.00 90.44 103 THR A N 1
ATOM 819 C CA . THR A 1 103 ? -12.363 3.142 8.365 1.00 90.44 103 THR A CA 1
ATOM 820 C C . THR A 1 103 ? -11.766 1.747 8.234 1.00 90.44 103 THR A C 1
ATOM 822 O O . THR A 1 103 ? -12.239 0.924 7.452 1.00 90.44 103 THR A O 1
ATOM 825 N N . GLN A 1 104 ? -10.732 1.480 9.015 1.00 89.50 104 GLN A N 1
ATOM 826 C CA . GLN A 1 104 ? -10.067 0.196 9.145 1.00 89.50 104 GLN A CA 1
ATOM 827 C C . GLN A 1 104 ? -10.244 -0.284 10.582 1.00 89.50 104 GLN A C 1
ATOM 829 O O . GLN A 1 104 ? -10.028 0.474 11.523 1.00 89.50 104 GLN A O 1
ATOM 834 N N . VAL A 1 105 ? -10.651 -1.540 10.748 1.00 85.00 105 VAL A N 1
ATOM 835 C CA . VAL A 1 105 ? -10.945 -2.118 12.071 1.00 85.00 105 VAL A CA 1
ATOM 836 C C . VAL A 1 105 ? -9.697 -2.765 12.681 1.00 85.00 105 VAL A C 1
ATOM 838 O O . VAL A 1 105 ? -9.498 -2.737 13.888 1.00 85.00 105 VAL A O 1
ATOM 841 N N . SER A 1 106 ? -8.820 -3.324 11.844 1.00 84.81 106 SER A N 1
ATOM 842 C CA . SER A 1 106 ? -7.594 -4.000 12.273 1.00 84.81 106 SER A CA 1
ATOM 843 C C . SER A 1 106 ? -6.373 -3.093 12.156 1.00 84.81 106 SER A C 1
ATOM 845 O O . SER A 1 106 ? -6.205 -2.405 11.144 1.00 84.81 106 SER A O 1
ATOM 847 N N . LEU A 1 107 ? -5.474 -3.151 13.139 1.00 84.44 107 LEU A N 1
ATOM 848 C CA . LEU A 1 107 ? -4.157 -2.527 13.029 1.00 84.44 107 LEU A CA 1
ATOM 849 C C . LEU A 1 107 ? -3.310 -3.225 11.947 1.00 84.44 107 LEU A C 1
ATOM 851 O O . LEU A 1 107 ? -3.366 -4.449 11.808 1.00 84.44 107 LEU A O 1
ATOM 855 N N . PRO A 1 108 ? -2.515 -2.469 11.176 1.00 82.25 108 PRO A N 1
ATOM 856 C CA . PRO A 1 108 ? -1.658 -3.021 10.136 1.00 82.25 108 PRO A CA 1
ATOM 857 C C . PRO A 1 108 ? -0.416 -3.675 10.760 1.00 82.25 108 PRO A C 1
ATOM 859 O O . PRO A 1 108 ? 0.596 -3.023 10.979 1.00 82.25 108 PRO A O 1
ATOM 862 N N . SER A 1 109 ? -0.475 -4.970 11.059 1.00 82.62 109 SER A N 1
ATOM 863 C CA . SER A 1 109 ? 0.661 -5.710 11.639 1.00 82.62 109 SER A CA 1
ATOM 864 C C . SER A 1 109 ? 1.403 -6.586 10.628 1.00 82.62 109 SER A C 1
ATOM 866 O O . SER A 1 109 ? 2.584 -6.882 10.803 1.00 82.62 109 SER A O 1
ATOM 868 N N . GLU A 1 110 ? 0.728 -6.995 9.556 1.00 88.50 110 GLU A N 1
ATOM 869 C CA . GLU A 1 110 ? 1.237 -8.004 8.636 1.00 88.50 110 GLU A CA 1
ATOM 870 C C . GLU A 1 110 ? 1.636 -7.420 7.280 1.00 88.50 110 GLU A C 1
ATOM 872 O O . GLU A 1 110 ? 0.852 -6.734 6.622 1.00 88.50 110 GLU A O 1
ATOM 877 N N . TYR A 1 111 ? 2.841 -7.767 6.824 1.00 94.06 111 TYR A N 1
ATOM 878 C CA . TYR A 1 111 ? 3.281 -7.489 5.462 1.00 94.06 111 TYR A CA 1
ATOM 879 C C . TYR A 1 111 ? 2.742 -8.571 4.533 1.00 94.06 111 TYR A C 1
ATOM 881 O O . TYR A 1 111 ? 3.171 -9.723 4.591 1.00 94.06 111 TYR A O 1
ATOM 889 N N . ARG A 1 112 ? 1.794 -8.204 3.674 1.00 92.12 112 ARG A N 1
ATOM 890 C CA . ARG A 1 112 ? 1.201 -9.095 2.671 1.00 92.12 112 ARG A CA 1
ATOM 891 C C . ARG A 1 112 ? 1.290 -8.480 1.278 1.00 92.12 112 ARG A C 1
ATOM 893 O O . ARG A 1 112 ? 1.370 -7.259 1.142 1.00 92.12 112 ARG A O 1
ATOM 900 N N . CYS A 1 113 ? 1.228 -9.323 0.244 1.00 90.81 113 CYS A N 1
ATOM 901 C CA . CYS A 1 113 ? 1.085 -8.847 -1.133 1.00 90.81 113 CYS A CA 1
ATOM 902 C C . CYS A 1 113 ? -0.144 -7.939 -1.284 1.00 90.81 113 CYS A C 1
ATOM 904 O O . CYS A 1 113 ? -1.113 -8.066 -0.534 1.00 90.81 113 CYS A O 1
ATOM 906 N N . PHE A 1 114 ? -0.182 -7.126 -2.341 1.00 88.12 114 PHE A N 1
ATOM 907 C CA . PHE A 1 114 ? -1.394 -6.405 -2.776 1.00 88.12 114 PHE A CA 1
ATOM 908 C C . PHE A 1 114 ? -2.651 -7.290 -2.856 1.00 88.12 114 PHE A C 1
ATOM 910 O O . PHE A 1 114 ? -3.763 -6.869 -2.547 1.00 88.12 114 PHE A O 1
ATOM 917 N N . CYS A 1 115 ? -2.469 -8.561 -3.200 1.00 81.62 115 CYS A N 1
ATOM 918 C CA . CYS A 1 115 ? -3.524 -9.561 -3.270 1.00 81.62 115 CYS A CA 1
ATOM 919 C C . CYS A 1 115 ? -3.962 -10.180 -1.930 1.00 81.62 115 CYS A C 1
ATOM 921 O O . CYS A 1 115 ? -4.912 -10.960 -1.913 1.00 81.62 115 CYS A O 1
ATOM 923 N N . GLY A 1 116 ? -3.254 -9.919 -0.830 1.00 85.50 116 GLY A N 1
ATOM 924 C CA . GLY A 1 116 ? -3.457 -10.554 0.476 1.00 85.50 116 GLY A CA 1
ATOM 925 C C . GLY A 1 116 ? -3.089 -12.045 0.585 1.00 85.50 116 GLY A C 1
ATOM 926 O O . GLY A 1 116 ? -3.137 -12.574 1.687 1.00 85.50 116 GLY A O 1
ATOM 927 N N . LYS A 1 117 ? -2.720 -12.725 -0.511 1.00 84.31 117 LYS A N 1
ATOM 928 C CA . LYS A 1 117 ? -2.408 -14.168 -0.535 1.00 84.31 117 LYS A CA 1
ATOM 929 C C . LYS A 1 117 ? -1.106 -14.539 0.173 1.00 84.31 117 LYS A C 1
ATOM 931 O O . LYS A 1 117 ? -1.101 -15.428 1.012 1.00 84.31 117 LYS A O 1
ATOM 936 N N . ALA A 1 118 ? -0.010 -13.883 -0.198 1.00 87.50 118 ALA A N 1
ATOM 937 C CA . ALA A 1 118 ? 1.317 -14.186 0.324 1.00 87.50 118 ALA A CA 1
ATOM 938 C C . ALA A 1 118 ? 1.686 -13.204 1.438 1.00 87.50 118 ALA A C 1
ATOM 940 O O . ALA A 1 118 ? 1.604 -11.987 1.242 1.00 87.50 118 ALA A O 1
ATOM 941 N N . SER A 1 119 ? 2.111 -13.729 2.584 1.00 91.12 119 SER A N 1
ATOM 942 C CA . SER A 1 119 ? 2.802 -12.977 3.635 1.00 91.12 119 SER A CA 1
ATOM 943 C C . SER A 1 119 ? 4.283 -12.841 3.294 1.00 91.12 119 SER A C 1
ATOM 945 O O . SER A 1 119 ? 4.878 -13.818 2.851 1.00 91.12 119 SER A O 1
ATOM 947 N N . ASN A 1 120 ? 4.873 -11.672 3.546 1.00 90.62 120 ASN A N 1
ATOM 948 C CA . ASN A 1 120 ? 6.267 -11.346 3.227 1.00 90.62 120 ASN A CA 1
ATOM 949 C C . ASN A 1 120 ? 6.661 -11.790 1.802 1.00 90.62 120 ASN A C 1
ATOM 951 O O . ASN A 1 120 ? 7.516 -12.660 1.663 1.00 90.62 120 ASN A O 1
ATOM 955 N N . PRO A 1 121 ? 6.020 -11.250 0.745 1.00 90.12 121 PRO A N 1
ATOM 956 C CA . PRO A 1 121 ? 6.321 -11.664 -0.621 1.00 90.12 121 PRO A CA 1
ATOM 957 C C . PRO A 1 121 ? 7.793 -11.408 -0.963 1.00 90.12 121 PRO A C 1
ATOM 959 O O . PRO A 1 121 ? 8.305 -10.310 -0.718 1.00 90.12 121 PRO A O 1
ATOM 962 N N . ASP A 1 122 ? 8.440 -12.406 -1.564 1.00 87.56 122 ASP A N 1
ATOM 963 C CA . ASP A 1 122 ? 9.804 -12.276 -2.065 1.00 87.56 122 ASP A CA 1
ATOM 964 C C . ASP A 1 122 ? 9.865 -11.271 -3.213 1.00 87.56 122 ASP A C 1
ATOM 966 O O . ASP A 1 122 ? 9.031 -11.258 -4.124 1.00 87.56 122 ASP A O 1
ATOM 970 N N . TYR A 1 123 ? 10.887 -10.421 -3.181 1.00 88.19 123 TYR A N 1
ATOM 971 C CA . TYR A 1 123 ? 11.102 -9.460 -4.247 1.00 88.19 123 TYR A CA 1
ATOM 972 C C . TYR A 1 123 ? 11.636 -10.155 -5.503 1.00 88.19 123 TYR A C 1
ATOM 974 O O . TYR A 1 123 ? 12.673 -10.816 -5.483 1.00 88.19 123 TYR A O 1
ATOM 982 N N . ASN A 1 124 ? 10.954 -9.937 -6.625 1.00 86.06 124 ASN A N 1
ATOM 983 C CA . ASN A 1 124 ? 11.386 -10.385 -7.939 1.00 86.06 124 ASN A CA 1
ATOM 984 C C . ASN A 1 124 ? 11.353 -9.204 -8.917 1.00 86.06 124 ASN A C 1
ATOM 986 O O . ASN A 1 124 ? 10.305 -8.596 -9.109 1.00 86.06 124 ASN A O 1
ATOM 990 N N . ARG A 1 125 ? 12.483 -8.928 -9.583 1.00 85.44 125 ARG A N 1
ATOM 991 C CA . ARG A 1 125 ? 12.647 -7.820 -10.545 1.00 85.44 125 ARG A CA 1
ATOM 992 C C . ARG A 1 125 ? 11.669 -7.840 -11.725 1.00 85.44 125 ARG A C 1
ATOM 994 O O . ARG A 1 125 ? 11.519 -6.834 -12.405 1.00 85.44 125 ARG A O 1
ATOM 1001 N N . TYR A 1 126 ? 11.062 -8.990 -12.014 1.00 84.62 126 TYR A N 1
ATOM 1002 C CA . TYR A 1 126 ? 10.099 -9.144 -13.104 1.00 84.62 126 TYR A CA 1
ATOM 1003 C C . TYR A 1 126 ? 8.665 -8.799 -12.693 1.00 84.62 126 TYR A C 1
ATOM 1005 O O . TYR A 1 126 ? 7.781 -8.757 -13.550 1.00 84.62 126 TYR A O 1
ATOM 1013 N N . PHE A 1 127 ? 8.418 -8.579 -11.400 1.00 86.69 127 PHE A N 1
ATOM 1014 C CA . PHE A 1 127 ? 7.110 -8.233 -10.859 1.00 86.69 127 PHE A CA 1
ATOM 1015 C C . PHE A 1 127 ? 7.157 -6.872 -10.180 1.00 86.69 127 PHE A C 1
ATOM 1017 O O . PHE A 1 127 ? 8.203 -6.407 -9.731 1.00 86.69 127 PHE A O 1
ATOM 1024 N N . THR A 1 128 ? 5.990 -6.242 -10.076 1.00 88.56 128 THR A N 1
ATOM 1025 C CA . THR A 1 128 ? 5.837 -5.036 -9.268 1.00 88.56 128 THR A CA 1
ATOM 1026 C C . THR A 1 128 ? 6.277 -5.341 -7.831 1.00 88.56 128 THR A C 1
ATOM 1028 O O . THR A 1 128 ? 5.823 -6.351 -7.275 1.00 88.56 128 THR A O 1
ATOM 1031 N N . PRO A 1 129 ? 7.122 -4.503 -7.202 1.00 92.44 129 PRO A N 1
ATOM 1032 C CA . PRO A 1 129 ? 7.512 -4.687 -5.808 1.00 92.44 129 PRO A CA 1
ATOM 1033 C C . PRO A 1 129 ? 6.303 -4.913 -4.897 1.00 92.44 129 PRO A C 1
ATOM 1035 O O . PRO A 1 129 ? 5.214 -4.396 -5.152 1.00 92.44 129 PRO A O 1
ATOM 1038 N N . HIS A 1 130 ? 6.487 -5.705 -3.839 1.00 92.75 130 HIS A N 1
ATOM 1039 C CA . HIS A 1 130 ? 5.429 -6.066 -2.883 1.00 92.75 130 HIS A CA 1
ATOM 1040 C C . HIS A 1 130 ? 4.267 -6.891 -3.476 1.00 92.75 130 HIS A C 1
ATOM 1042 O O . HIS A 1 130 ? 3.205 -7.026 -2.863 1.00 92.75 130 HIS A O 1
ATOM 1048 N N . SER A 1 131 ? 4.454 -7.479 -4.659 1.00 90.06 131 SER A N 1
ATOM 1049 C CA . SER A 1 131 ? 3.507 -8.409 -5.283 1.00 90.06 131 SER A CA 1
ATOM 1050 C C . SER A 1 131 ? 4.035 -9.842 -5.235 1.00 90.06 131 SER A C 1
ATOM 1052 O O . SER A 1 131 ? 5.240 -10.053 -5.256 1.00 90.06 131 SER A O 1
ATOM 1054 N N . CYS A 1 132 ? 3.149 -10.844 -5.198 1.00 85.94 132 CYS A N 1
ATOM 1055 C CA . CYS A 1 132 ? 3.565 -12.253 -5.130 1.00 85.94 132 CYS A CA 1
ATOM 1056 C C . CYS A 1 132 ? 3.754 -12.933 -6.500 1.00 85.94 132 CYS A C 1
ATOM 1058 O O . CYS A 1 132 ? 4.113 -14.101 -6.547 1.00 85.94 132 CYS A O 1
ATOM 1060 N N . GLY A 1 133 ? 3.468 -12.255 -7.619 1.00 81.50 133 GLY A N 1
ATOM 1061 C CA . GLY A 1 133 ? 3.638 -12.810 -8.973 1.00 81.50 133 GLY A CA 1
ATOM 1062 C C . GLY A 1 133 ? 2.642 -13.908 -9.385 1.00 81.50 133 GLY A C 1
ATOM 1063 O O . GLY A 1 133 ? 2.607 -14.288 -10.560 1.00 81.50 133 GLY A O 1
ATOM 1064 N N . GLU A 1 134 ? 1.807 -14.387 -8.461 1.00 77.81 134 GLU A N 1
ATOM 1065 C CA . GLU A 1 134 ? 0.737 -15.348 -8.731 1.00 77.81 134 GLU A CA 1
ATOM 1066 C C . GLU A 1 134 ? -0.509 -14.680 -9.318 1.00 77.81 134 GLU A C 1
ATOM 1068 O O . GLU A 1 134 ? -0.707 -13.468 -9.234 1.00 77.81 134 GLU A O 1
ATOM 1073 N N . LEU A 1 135 ? -1.399 -15.482 -9.897 1.00 72.56 135 LEU A N 1
ATOM 1074 C CA . LEU A 1 135 ? -2.703 -15.011 -10.353 1.00 72.56 135 LEU A CA 1
ATOM 1075 C C . LEU A 1 135 ? -3.546 -14.573 -9.155 1.00 72.56 135 LEU A C 1
ATOM 1077 O O . LEU A 1 135 ? -3.679 -15.313 -8.175 1.00 72.56 135 LEU A O 1
ATOM 1081 N N . CYS A 1 136 ? -4.127 -13.373 -9.207 1.00 69.69 136 CYS A N 1
ATOM 1082 C CA . CYS A 1 136 ? -4.971 -12.901 -8.116 1.00 69.69 136 CYS A CA 1
ATOM 1083 C C . CYS A 1 136 ? -6.258 -13.743 -8.071 1.00 69.69 136 CYS A C 1
ATOM 1085 O O . CYS A 1 136 ? -7.021 -13.785 -9.025 1.00 69.69 136 CYS A O 1
ATOM 1087 N N . GLY A 1 137 ? -6.489 -14.435 -6.955 1.00 61.00 137 GLY A N 1
ATOM 1088 C CA . GLY A 1 137 ? -7.676 -15.279 -6.734 1.00 61.00 137 GLY A CA 1
ATOM 1089 C C . GLY A 1 137 ? -8.822 -14.530 -6.058 1.00 61.00 137 GLY A C 1
ATOM 1090 O O . GLY A 1 137 ? -9.793 -15.144 -5.624 1.00 61.00 137 GLY A O 1
ATOM 1091 N N . ARG A 1 138 ? -8.685 -13.211 -5.900 1.00 64.06 138 ARG A N 1
ATOM 1092 C CA . ARG A 1 138 ? -9.717 -12.376 -5.299 1.00 64.06 138 ARG A CA 1
ATOM 1093 C C . ARG A 1 138 ? -10.874 -12.301 -6.295 1.00 64.06 138 ARG A C 1
ATOM 1095 O O . ARG A 1 138 ? -10.683 -11.828 -7.414 1.00 64.06 138 ARG A O 1
ATOM 1102 N N . LYS A 1 139 ? -12.042 -12.829 -5.907 1.00 52.56 139 LYS A N 1
ATOM 1103 C CA . LYS A 1 139 ? -13.256 -12.761 -6.729 1.00 52.56 139 LYS A CA 1
ATOM 1104 C C . LYS A 1 139 ? -13.532 -11.294 -7.043 1.00 52.56 139 LYS A C 1
ATOM 1106 O O . LYS A 1 139 ? -13.645 -10.481 -6.131 1.00 52.56 139 LYS A O 1
ATOM 1111 N N . ARG A 1 140 ? -13.601 -10.969 -8.331 1.00 53.25 140 ARG A N 1
ATOM 1112 C CA . ARG A 1 140 ? -14.188 -9.712 -8.787 1.00 53.25 140 ARG A CA 1
ATOM 1113 C C . ARG A 1 140 ? -15.702 -9.890 -8.716 1.00 53.25 140 ARG A C 1
ATOM 1115 O O . ARG A 1 140 ? -16.203 -10.928 -9.146 1.00 53.25 140 ARG A O 1
ATOM 1122 N N . GLU A 1 141 ? -16.426 -8.911 -8.195 1.00 49.22 141 GLU A N 1
ATOM 1123 C CA . GLU A 1 141 ? -17.881 -8.855 -8.345 1.00 49.22 141 GLU A CA 1
ATOM 1124 C C . GLU A 1 141 ? -18.229 -8.249 -9.712 1.00 49.22 141 GLU A C 1
ATOM 1126 O O . GLU A 1 141 ? -18.874 -7.213 -9.804 1.00 49.22 141 GLU A O 1
ATOM 1131 N N . CYS A 1 142 ? -17.776 -8.881 -10.799 1.00 40.44 142 CYS A N 1
ATOM 1132 C CA . CYS A 1 142 ? -18.178 -8.492 -12.146 1.00 40.44 142 CYS A CA 1
ATOM 1133 C C . CYS A 1 142 ? -18.655 -9.705 -12.959 1.00 40.44 142 CYS A C 1
ATOM 1135 O O . CYS A 1 142 ? -18.121 -10.803 -12.799 1.00 40.44 142 CYS A O 1
ATOM 1137 N N . PRO A 1 143 ? -19.667 -9.539 -13.833 1.00 41.19 143 PRO A N 1
ATOM 1138 C CA . PRO A 1 143 ? -20.303 -10.633 -14.576 1.00 41.19 143 PRO A CA 1
ATOM 1139 C C . PRO A 1 143 ? -19.462 -11.173 -15.749 1.00 41.19 143 PRO A C 1
ATOM 1141 O O . PRO A 1 143 ? -19.981 -11.898 -16.595 1.00 41.19 143 PRO A O 1
ATOM 1144 N N . HIS A 1 144 ? -18.172 -10.838 -15.825 1.00 39.69 144 HIS A N 1
ATOM 1145 C CA . HIS A 1 144 ? -17.285 -11.295 -16.8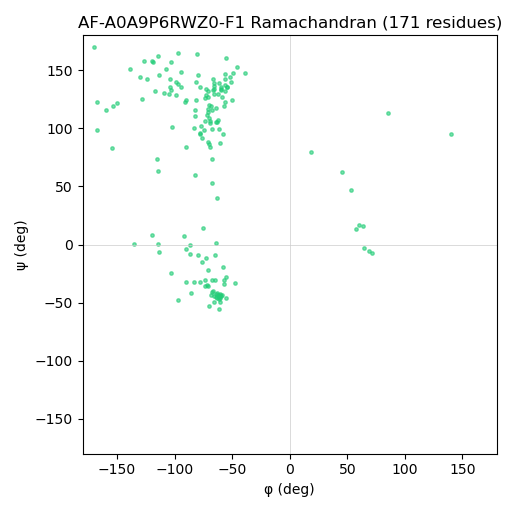92 1.00 39.69 144 HIS A CA 1
ATOM 1146 C C . HIS A 1 144 ? -16.524 -12.554 -16.449 1.00 39.69 144 HIS A C 1
ATOM 1148 O O . HIS A 1 144 ? -16.002 -12.581 -15.331 1.00 39.69 144 HIS A O 1
ATOM 1154 N N . PRO A 1 145 ? -16.417 -13.591 -17.301 1.00 38.84 145 PRO A N 1
ATOM 1155 C CA . PRO A 1 145 ? -15.650 -14.786 -16.980 1.00 38.84 145 PRO A CA 1
ATOM 1156 C C . PRO A 1 145 ? -14.177 -14.417 -16.783 1.00 38.84 145 PRO A C 1
ATOM 1158 O O . PRO A 1 145 ? -13.478 -14.069 -17.728 1.00 38.84 145 PRO A O 1
ATOM 1161 N N . SER A 1 146 ? -13.759 -14.447 -15.514 1.00 41.25 146 SER A N 1
ATOM 1162 C CA . SER A 1 146 ? -12.386 -14.505 -15.003 1.00 41.25 146 SER A CA 1
ATOM 1163 C C . SER A 1 146 ? -11.301 -14.091 -16.001 1.00 41.25 146 SER A C 1
ATOM 1165 O O . SER A 1 146 ? -10.600 -14.944 -16.552 1.00 41.25 146 SER A O 1
ATOM 1167 N N . LEU A 1 147 ? -11.104 -12.781 -16.190 1.00 40.12 147 LEU A N 1
ATOM 1168 C CA . LEU A 1 147 ? -9.853 -12.310 -16.770 1.00 40.12 147 LEU A CA 1
ATOM 1169 C C . LEU A 1 147 ? -8.755 -12.564 -15.730 1.00 40.12 147 LEU A C 1
ATOM 1171 O O . LEU A 1 147 ? -8.691 -11.931 -14.674 1.00 40.12 147 LEU A O 1
ATOM 1175 N N . VAL A 1 148 ? -7.942 -13.572 -16.011 1.00 41.53 148 VAL A N 1
ATOM 1176 C CA . VAL A 1 148 ? -6.807 -14.001 -15.205 1.00 41.53 148 VAL A CA 1
ATOM 1177 C C . VAL A 1 148 ? -5.745 -12.905 -15.257 1.00 41.53 148 VAL A C 1
ATOM 1179 O O . VAL A 1 148 ? -5.005 -12.805 -16.230 1.00 41.53 148 VAL A O 1
ATOM 1182 N N . ILE A 1 149 ? -5.671 -12.060 -14.225 1.00 47.53 149 ILE A N 1
ATOM 1183 C CA . ILE A 1 149 ? -4.596 -11.070 -14.114 1.00 47.53 149 ILE A CA 1
ATOM 1184 C C . ILE A 1 149 ? -3.597 -11.521 -13.051 1.00 47.53 149 ILE A C 1
ATOM 1186 O O . ILE A 1 149 ? -3.955 -11.866 -11.918 1.00 47.53 149 ILE A O 1
ATOM 1190 N N . ARG A 1 150 ? -2.317 -11.505 -13.431 1.00 42.06 150 ARG A N 1
ATOM 1191 C CA . ARG A 1 150 ? -1.185 -11.589 -12.505 1.00 42.06 150 ARG A CA 1
ATOM 1192 C C . ARG A 1 150 ? -1.348 -10.526 -11.416 1.00 42.06 150 ARG A C 1
ATOM 1194 O O . ARG A 1 150 ? -1.880 -9.448 -11.692 1.00 42.06 150 ARG A O 1
ATOM 1201 N N . ALA A 1 151 ? -0.950 -10.840 -10.185 1.00 45.12 151 ALA A N 1
ATOM 1202 C CA . ALA A 1 151 ? -1.035 -9.939 -9.043 1.00 45.12 151 ALA A CA 1
ATOM 1203 C C . ALA A 1 151 ? -0.200 -8.674 -9.293 1.00 45.12 151 ALA A C 1
ATOM 1205 O O . ALA A 1 151 ? 0.967 -8.600 -8.935 1.00 45.12 151 ALA A O 1
ATOM 1206 N N . HIS A 1 152 ? -0.825 -7.697 -9.930 1.00 47.69 152 HIS A N 1
ATOM 1207 C CA . HIS A 1 152 ? -0.499 -6.286 -9.846 1.00 47.69 152 HIS A CA 1
ATOM 1208 C C . HIS A 1 152 ? -1.450 -5.673 -8.805 1.00 47.69 152 HIS A C 1
ATOM 1210 O O . HIS A 1 152 ? -2.437 -6.310 -8.410 1.00 47.69 152 HIS A O 1
ATOM 1216 N N . ALA A 1 153 ? -1.162 -4.467 -8.315 1.00 42.22 153 ALA A N 1
ATOM 1217 C CA . ALA A 1 153 ? -2.176 -3.711 -7.585 1.00 42.22 153 ALA A CA 1
ATOM 1218 C C . ALA A 1 153 ? -3.417 -3.603 -8.492 1.00 42.22 153 ALA A C 1
ATOM 1220 O O . ALA A 1 153 ? -3.290 -3.454 -9.699 1.00 42.22 153 ALA A O 1
ATOM 1221 N N . HIS A 1 154 ? -4.622 -3.809 -7.979 1.00 44.69 154 HIS A N 1
ATOM 1222 C CA . HIS A 1 154 ? -5.811 -3.864 -8.833 1.00 44.69 154 HIS A CA 1
ATOM 1223 C C . HIS A 1 154 ? -7.009 -3.374 -8.047 1.00 44.69 154 HIS A C 1
ATOM 1225 O O . HIS A 1 154 ? -7.335 -4.038 -7.074 1.00 44.69 154 HIS A O 1
ATOM 1231 N N . PRO A 1 155 ? -7.730 -2.334 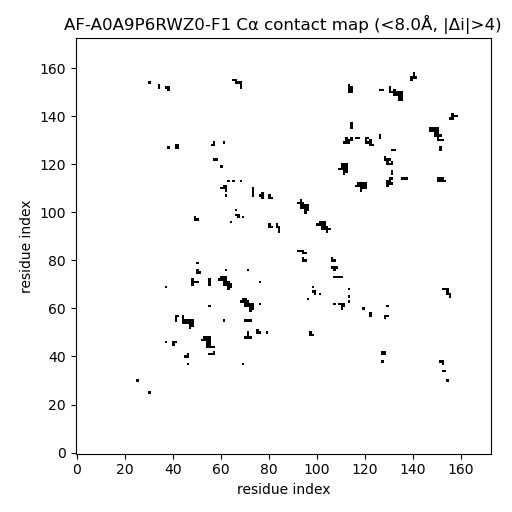-8.485 1.00 38.69 155 PRO A N 1
ATOM 1232 C CA . PRO A 1 155 ? -8.996 -1.928 -7.878 1.00 38.69 155 PRO A CA 1
ATOM 1233 C C . PRO A 1 155 ? -9.968 -3.107 -7.724 1.00 38.69 155 PRO A C 1
ATOM 1235 O O . PRO A 1 155 ? -10.260 -3.799 -8.699 1.00 38.69 155 PRO A O 1
ATOM 1238 N N . VAL A 1 156 ? -10.453 -3.363 -6.505 1.00 41.19 156 VAL A N 1
ATOM 1239 C CA . VAL A 1 156 ? -11.550 -4.307 -6.240 1.00 41.19 156 VAL A CA 1
ATOM 1240 C C . VAL A 1 156 ? -12.859 -3.527 -6.306 1.00 41.19 156 VAL A C 1
ATOM 1242 O O . VAL A 1 156 ? -13.030 -2.542 -5.590 1.00 41.19 156 VAL A O 1
ATOM 1245 N N . GLU A 1 157 ? -13.775 -3.977 -7.159 1.00 38.75 157 GLU A N 1
ATOM 1246 C CA . GLU A 1 157 ? -15.170 -3.545 -7.150 1.00 38.75 157 GLU A CA 1
ATOM 1247 C C . GLU A 1 157 ? -15.854 -4.117 -5.904 1.00 38.75 157 GLU A C 1
ATOM 1249 O O . GLU A 1 157 ? -15.882 -5.331 -5.705 1.00 38.75 157 GLU A O 1
ATOM 1254 N N . VAL A 1 158 ? -16.369 -3.234 -5.049 1.00 37.81 158 VAL A N 1
ATOM 1255 C CA . VAL A 1 158 ? -17.286 -3.574 -3.956 1.00 37.81 158 VAL A CA 1
ATOM 1256 C C . VAL A 1 158 ? -18.695 -3.189 -4.392 1.00 37.81 158 VAL A C 1
ATOM 1258 O O . VAL A 1 158 ? -19.078 -2.022 -4.339 1.00 37.81 158 VAL A O 1
ATOM 1261 N N . SER A 1 159 ? -19.472 -4.173 -4.821 1.00 37.22 159 SER A N 1
ATOM 1262 C CA . SER A 1 159 ? -20.903 -4.077 -5.116 1.00 37.22 159 SER A CA 1
ATOM 1263 C C . SER A 1 159 ? -21.695 -4.947 -4.134 1.00 37.22 159 SER A C 1
ATOM 1265 O O . SER A 1 159 ? -22.396 -5.892 -4.491 1.00 37.22 159 SER A O 1
ATOM 1267 N N . GLY A 1 160 ? -21.619 -4.585 -2.851 1.00 35.19 160 GLY A N 1
ATOM 1268 C CA . GLY A 1 160 ? -22.438 -5.190 -1.805 1.00 35.19 160 GLY A CA 1
ATOM 1269 C C . GLY A 1 160 ? -23.928 -4.901 -2.013 1.00 35.19 160 GLY A C 1
ATOM 1270 O O . GLY A 1 160 ? -24.406 -3.805 -1.721 1.00 35.19 160 GLY A O 1
ATOM 1271 N N . ARG A 1 161 ? -24.688 -5.903 -2.464 1.00 34.78 161 ARG A N 1
ATOM 1272 C CA . ARG A 1 161 ? -26.145 -5.969 -2.276 1.00 34.78 161 ARG A CA 1
ATOM 1273 C C . ARG A 1 161 ? -26.421 -6.541 -0.884 1.00 34.78 161 ARG A C 1
ATOM 1275 O O . ARG A 1 161 ? -26.356 -7.748 -0.678 1.00 34.78 161 ARG A O 1
ATOM 1282 N N . PHE A 1 162 ? -26.732 -5.669 0.073 1.00 34.69 162 PHE A N 1
ATOM 1283 C CA . PHE A 1 162 ? -27.353 -6.073 1.333 1.00 34.69 162 PHE A CA 1
ATOM 1284 C C . PHE A 1 162 ? -28.808 -6.475 1.056 1.00 34.69 162 PHE A C 1
ATOM 1286 O O . PHE A 1 162 ? -29.637 -5.625 0.735 1.00 34.69 162 PHE A O 1
ATOM 1293 N N . ASN A 1 163 ? -29.126 -7.764 1.188 1.00 32.28 163 ASN A N 1
ATOM 1294 C CA . ASN A 1 163 ? -30.510 -8.198 1.351 1.00 32.28 163 ASN A CA 1
ATOM 1295 C C . ASN A 1 163 ? -30.943 -7.843 2.776 1.00 32.28 163 ASN A C 1
ATOM 1297 O O . ASN A 1 163 ? -30.519 -8.473 3.744 1.00 32.28 163 ASN A O 1
ATOM 1301 N N . ILE A 1 164 ? -31.776 -6.812 2.893 1.00 36.28 164 ILE A N 1
ATOM 1302 C CA . ILE A 1 164 ? -32.531 -6.516 4.107 1.00 36.28 164 ILE A CA 1
ATOM 1303 C C . ILE A 1 164 ? -33.572 -7.631 4.245 1.00 36.28 164 ILE A C 1
ATOM 1305 O O . ILE A 1 164 ? -34.553 -7.664 3.506 1.00 36.28 164 ILE A O 1
ATOM 1309 N N . VAL A 1 165 ? -33.345 -8.567 5.166 1.00 35.59 165 VAL A N 1
ATOM 1310 C CA . VAL A 1 165 ? -34.418 -9.422 5.681 1.00 35.59 165 VAL A CA 1
ATOM 1311 C C . VAL A 1 165 ? -35.248 -8.542 6.609 1.00 35.59 165 VAL A C 1
ATOM 1313 O O . VAL A 1 165 ? -34.859 -8.281 7.747 1.00 35.59 165 VAL A O 1
ATOM 1316 N N . THR A 1 166 ? -36.365 -8.020 6.111 1.00 38.03 166 THR A N 1
ATOM 1317 C CA . THR A 1 166 ? -37.370 -7.363 6.946 1.00 38.03 166 THR A CA 1
ATOM 1318 C C . THR A 1 166 ? -38.063 -8.430 7.785 1.00 38.03 166 THR A C 1
ATOM 1320 O O . THR A 1 166 ? -38.826 -9.249 7.277 1.00 38.03 166 THR A O 1
ATOM 1323 N N . ALA A 1 167 ? -37.786 -8.424 9.085 1.00 36.03 167 ALA A N 1
ATOM 1324 C CA . ALA A 1 167 ? -38.648 -9.043 10.075 1.00 36.03 167 ALA A CA 1
ATOM 1325 C C . ALA A 1 167 ? -39.906 -8.179 10.254 1.00 36.03 167 ALA A C 1
ATOM 1327 O O . ALA A 1 167 ? -39.795 -6.966 10.430 1.00 36.03 167 ALA A O 1
ATOM 1328 N N . GLY A 1 168 ? -41.082 -8.812 10.260 1.00 33.47 168 GLY A N 1
ATOM 1329 C CA . GLY A 1 168 ? -42.287 -8.235 10.856 1.00 33.47 168 GLY A CA 1
ATOM 1330 C C . GLY A 1 168 ? -43.580 -8.465 10.080 1.00 33.47 168 GLY A C 1
ATOM 1331 O O . GLY A 1 168 ? -43.930 -7.654 9.233 1.00 33.47 168 GLY A O 1
ATOM 1332 N N . ALA A 1 169 ? -44.323 -9.510 10.453 1.00 35.84 169 ALA A N 1
ATOM 1333 C CA . ALA A 1 169 ? -45.766 -9.429 10.701 1.00 35.84 169 ALA A CA 1
ATOM 1334 C C . ALA A 1 169 ? -46.238 -10.712 11.410 1.00 35.84 169 ALA A C 1
ATOM 1336 O O . ALA A 1 169 ? -46.454 -11.751 10.793 1.00 35.84 169 ALA A O 1
ATOM 1337 N N . ILE A 1 170 ? -46.373 -10.615 12.732 1.00 45.00 170 ILE A N 1
ATOM 1338 C CA . ILE A 1 170 ? -47.284 -11.436 13.533 1.00 45.00 170 ILE A CA 1
ATOM 1339 C C . ILE A 1 170 ? -48.695 -10.961 13.190 1.00 45.00 170 ILE A C 1
ATOM 1341 O O . ILE A 1 170 ? -48.937 -9.773 13.359 1.00 45.00 170 ILE A O 1
ATOM 1345 N N . LEU A 1 171 ? -49.609 -11.854 12.803 1.00 38.16 171 LEU A N 1
ATOM 1346 C CA . LEU A 1 171 ? -51.011 -11.804 13.229 1.00 38.16 171 LEU A CA 1
ATOM 1347 C C . LEU A 1 171 ? -51.608 -13.215 13.192 1.00 38.16 171 LEU A C 1
ATOM 1349 O O . LEU A 1 171 ? -51.657 -13.874 12.157 1.00 38.16 171 LEU A O 1
ATOM 1353 N N . SER A 1 172 ? -52.037 -13.644 14.372 1.00 38.47 172 SER A N 1
ATOM 1354 C CA . SER A 1 172 ? -52.881 -14.795 14.648 1.00 38.47 172 SER A CA 1
ATOM 1355 C C . SER A 1 172 ? -54.286 -14.594 14.076 1.00 38.47 172 SER A C 1
ATOM 1357 O O . SER A 1 172 ? -54.853 -13.513 14.252 1.00 38.47 172 SER A O 1
ATOM 1359 N N . SER A 1 173 ? -54.871 -15.641 13.493 1.00 45.72 173 SER A N 1
ATOM 1360 C CA . SER A 1 173 ? -56.220 -16.182 13.772 1.00 45.72 173 SER A CA 1
ATOM 1361 C C . SER A 1 173 ? -56.459 -17.411 12.904 1.00 45.72 173 SER A C 1
ATOM 1363 O O . SER A 1 173 ? -56.133 -17.337 11.700 1.00 45.72 173 SER A O 1
#

pLDDT: mean 70.36, std 22.75, range [32.28, 97.38]

Solvent-accessible surface area (backbone atoms only — not comparable to full-atom values): 11332 Å² total; per-residue (Å²): 138,80,88,80,88,78,87,84,88,80,79,82,77,74,82,76,74,81,71,73,82,73,75,90,72,75,58,75,73,59,56,54,53,54,46,49,50,51,46,51,20,39,62,71,49,69,30,55,15,87,84,78,69,46,66,45,46,69,88,56,59,36,39,63,39,84,85,74,62,51,56,33,44,30,70,59,50,37,55,49,40,54,54,52,37,66,72,46,87,54,92,64,76,41,20,61,40,93,87,71,58,52,78,36,69,71,80,62,82,68,40,41,13,75,71,63,78,38,68,68,38,67,79,48,94,91,44,52,53,54,23,63,66,45,66,52,81,72,81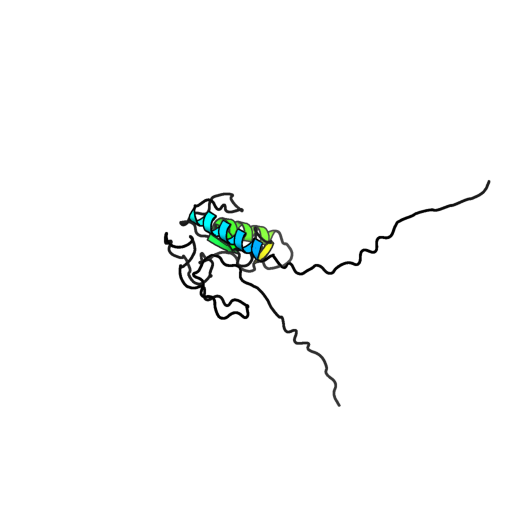,67,78,57,100,63,86,75,81,86,45,61,32,56,80,69,90,68,66,83,78,83,78,80,81,80,80,80,83,87,81,91,79,90,130